Protein AF-A0A7J3BPG8-F1 (afdb_monomer_lite)

Foldseek 3Di:
DQDPLLVVLLVCQVVLVLVVLVVVAPVCLVSLLVQLLDPDPSSLLSSLLSCLVRDDDPVSLVVLLCQLVPPPDPSSNLSSLSSCVSVVDPVCVVSLVVQVPDPDPSSD

Secondary structure (DSSP, 8-state):
---HHHHHHHHHHHTT-HHHHHHHGGGGHHHHHHHTT-SSHHHHHHHHHHHHHH---HHHHHHHHHHHHH-SSHHHHHHHHHHHHHHT-GGGHHHHHHHTT-SSTTT-

Sequence (108 aa):
MQTKLEDKIIRLLREGKVDKIVEIGVSTIPALITALKNKDWSVRSSAAEVIGKIGVNDEQFETIVRMLKEGETWEERYGAAIALGELKNLKAIPALITALKDNNKDVR

pLDDT: mean 95.79, std 6.7, range [47.09, 98.69]

Radius of gyration: 12.89 Å; chains: 1; bounding box: 28×25×36 Å

Structure (mmCIF, N/CA/C/O backbone):
data_AF-A0A7J3BPG8-F1
#
_entry.id   AF-A0A7J3BPG8-F1
#
loop_
_atom_site.group_PDB
_atom_site.id
_atom_site.type_symbol
_atom_site.label_atom_id
_atom_site.label_alt_id
_atom_site.label_comp_id
_atom_site.label_asym_id
_atom_site.label_entity_id
_atom_site.label_seq_id
_atom_site.pdbx_PDB_ins_code
_atom_site.Cartn_x
_atom_site.Cartn_y
_atom_site.Cartn_z
_atom_site.occupancy
_atom_site.B_iso_or_equiv
_atom_site.auth_seq_id
_atom_site.auth_comp_id
_atom_site.auth_asym_id
_atom_site.auth_atom_id
_atom_site.pdbx_PDB_model_num
ATOM 1 N N . MET A 1 1 ? 11.751 7.539 15.110 1.00 47.09 1 MET A N 1
ATOM 2 C CA . MET A 1 1 ? 11.156 6.971 16.338 1.00 47.09 1 MET A CA 1
ATOM 3 C C . MET A 1 1 ? 9.813 6.399 15.932 1.00 47.09 1 MET A C 1
ATOM 5 O O . MET A 1 1 ? 9.007 7.171 15.432 1.00 47.09 1 MET A O 1
ATOM 9 N N . GLN A 1 2 ? 9.618 5.085 16.031 1.00 56.47 2 GLN A N 1
ATOM 10 C CA . GLN A 1 2 ? 8.335 4.465 15.685 1.00 56.47 2 GLN A CA 1
ATOM 11 C C . GLN A 1 2 ? 7.293 4.890 16.725 1.00 56.47 2 GLN A C 1
ATOM 13 O O . GLN A 1 2 ? 7.576 4.890 17.927 1.00 56.47 2 GLN A O 1
ATOM 18 N N . THR A 1 3 ? 6.134 5.367 16.281 1.00 78.81 3 THR A N 1
ATOM 19 C CA . THR A 1 3 ? 5.095 5.833 17.207 1.00 78.81 3 THR A CA 1
ATOM 20 C C . THR A 1 3 ? 4.374 4.636 17.830 1.00 78.81 3 THR A C 1
ATOM 22 O O . THR A 1 3 ? 4.213 3.597 17.193 1.00 78.81 3 THR A O 1
ATOM 25 N N . LYS A 1 4 ? 3.852 4.779 19.059 1.00 85.62 4 LYS A N 1
ATOM 26 C CA . LYS A 1 4 ? 3.036 3.724 19.704 1.00 85.62 4 LYS A CA 1
ATOM 27 C C . LYS A 1 4 ? 1.874 3.247 18.819 1.00 85.62 4 LYS A C 1
ATOM 29 O O . LYS A 1 4 ? 1.423 2.111 18.955 1.00 85.62 4 LYS A O 1
ATOM 34 N N . LEU A 1 5 ? 1.365 4.123 17.948 1.00 86.69 5 LEU A N 1
ATOM 35 C CA . LEU A 1 5 ? 0.312 3.788 16.998 1.00 86.69 5 LEU A CA 1
ATOM 36 C C . LEU A 1 5 ? 0.844 2.922 15.851 1.00 86.69 5 LEU A C 1
ATOM 38 O O . LEU A 1 5 ? 0.214 1.921 15.537 1.00 86.69 5 LEU A O 1
ATOM 42 N N . GLU A 1 6 ? 2.003 3.241 15.276 1.00 87.94 6 GLU A N 1
ATOM 43 C CA . GLU A 1 6 ? 2.627 2.426 14.223 1.00 87.94 6 GLU A CA 1
ATOM 44 C C . GLU A 1 6 ? 2.888 0.993 14.689 1.00 87.94 6 GLU A C 1
ATOM 46 O O . GLU A 1 6 ? 2.483 0.051 14.010 1.00 87.94 6 GLU A O 1
ATOM 51 N N . ASP A 1 7 ? 3.460 0.809 15.880 1.00 91.44 7 ASP A N 1
ATOM 52 C CA . ASP A 1 7 ? 3.712 -0.529 16.429 1.00 91.44 7 ASP A CA 1
ATOM 53 C C . ASP A 1 7 ? 2.411 -1.315 16.641 1.00 91.44 7 ASP A C 1
ATOM 55 O O . ASP A 1 7 ? 2.330 -2.512 16.342 1.00 91.44 7 ASP A O 1
ATOM 59 N N . LYS A 1 8 ? 1.358 -0.631 17.111 1.00 94.81 8 LYS A N 1
ATOM 60 C CA . LYS A 1 8 ? 0.021 -1.220 17.254 1.00 94.81 8 LYS A CA 1
ATOM 61 C C . LYS A 1 8 ? -0.539 -1.647 15.897 1.00 94.81 8 LYS A C 1
ATOM 63 O O . LYS A 1 8 ? -1.078 -2.747 15.799 1.00 94.81 8 LYS A O 1
ATOM 68 N N . ILE A 1 9 ? -0.407 -0.815 14.865 1.00 96.75 9 ILE A N 1
ATOM 69 C CA . ILE A 1 9 ? -0.900 -1.117 13.515 1.00 96.75 9 ILE A CA 1
ATOM 70 C C . ILE A 1 9 ? -0.134 -2.294 12.915 1.00 96.75 9 ILE A C 1
ATOM 72 O O . ILE A 1 9 ? -0.763 -3.248 12.469 1.00 96.75 9 ILE A O 1
ATOM 76 N N . ILE A 1 10 ? 1.197 -2.311 13.002 1.00 95.31 10 ILE A N 1
ATOM 77 C CA . ILE A 1 10 ? 2.013 -3.439 12.529 1.00 95.31 10 ILE A CA 1
ATOM 78 C C . ILE A 1 10 ? 1.620 -4.745 13.225 1.00 95.31 10 ILE A C 1
ATOM 80 O O . ILE A 1 10 ? 1.509 -5.784 12.574 1.00 95.31 10 ILE A O 1
ATOM 84 N N . ARG A 1 11 ? 1.365 -4.711 14.537 1.00 96.12 11 ARG A N 1
ATOM 85 C CA . ARG A 1 11 ? 0.874 -5.884 15.266 1.00 96.12 11 ARG A CA 1
ATOM 86 C C . ARG A 1 11 ? -0.492 -6.349 14.752 1.00 96.12 11 ARG A C 1
ATOM 88 O O . ARG A 1 11 ? -0.665 -7.541 14.526 1.00 96.12 11 ARG A O 1
ATOM 95 N N . LEU A 1 12 ? -1.444 -5.435 14.556 1.00 97.31 12 LEU A N 1
ATOM 96 C CA . LEU A 1 12 ? -2.774 -5.779 14.043 1.00 97.31 12 LEU A CA 1
ATOM 97 C C . LEU A 1 12 ? -2.712 -6.360 12.624 1.00 97.31 12 LEU A C 1
ATOM 99 O O . LEU A 1 12 ? -3.424 -7.321 12.347 1.00 97.31 12 LEU A O 1
ATOM 103 N N . LEU A 1 13 ? -1.834 -5.831 11.766 1.00 97.19 13 LEU A N 1
ATOM 104 C CA . LEU A 1 13 ? -1.603 -6.344 10.414 1.00 97.19 13 LEU A CA 1
ATOM 105 C C . LEU A 1 13 ? -1.058 -7.778 10.441 1.00 97.19 13 LEU A C 1
ATOM 107 O O . LEU A 1 13 ? -1.582 -8.638 9.745 1.00 97.19 13 LEU A O 1
ATOM 111 N N . ARG A 1 14 ? -0.070 -8.069 11.300 1.00 96.19 14 ARG A N 1
ATOM 112 C CA . ARG A 1 14 ? 0.458 -9.440 11.477 1.00 96.19 14 ARG A CA 1
ATOM 113 C C . ARG A 1 14 ? -0.589 -10.421 11.993 1.00 96.19 14 ARG A C 1
ATOM 115 O O . ARG A 1 14 ? -0.562 -11.594 11.649 1.00 96.19 14 ARG A O 1
ATOM 122 N N . GLU A 1 15 ? -1.492 -9.942 12.842 1.00 95.31 15 GLU A N 1
ATOM 123 C CA . GLU A 1 15 ? -2.594 -10.734 13.389 1.00 95.31 15 GLU A CA 1
ATOM 124 C C . GLU A 1 15 ? -3.788 -10.844 12.415 1.00 95.31 15 GLU A C 1
ATOM 126 O O . GLU A 1 15 ? -4.796 -11.447 12.778 1.00 95.31 15 GLU A O 1
ATOM 131 N N . GLY A 1 16 ? -3.713 -10.246 11.215 1.00 92.81 16 GLY A N 1
ATOM 132 C CA . GLY A 1 16 ? -4.793 -10.255 10.221 1.00 92.81 16 GLY A CA 1
ATOM 133 C C . GLY A 1 16 ? -6.048 -9.490 10.656 1.00 92.81 16 GLY A C 1
ATOM 134 O O . GLY A 1 16 ? -7.139 -9.730 10.146 1.00 92.81 16 GLY A O 1
ATOM 135 N N . LYS A 1 17 ? -5.936 -8.572 11.625 1.00 96.12 17 LYS A N 1
ATOM 136 C CA . LYS A 1 17 ? -7.071 -7.847 12.224 1.00 96.12 17 LYS A CA 1
ATOM 137 C C . LYS A 1 17 ? -7.462 -6.617 11.403 1.00 96.12 17 LYS A C 1
ATOM 139 O O . LYS A 1 17 ? -7.534 -5.515 11.945 1.00 96.12 17 LYS A O 1
ATOM 144 N N . VAL A 1 18 ? -7.714 -6.819 10.110 1.00 94.44 18 VAL A N 1
ATOM 145 C CA . VAL A 1 18 ? -8.049 -5.768 9.133 1.00 94.44 18 VAL A CA 1
ATOM 146 C C . VAL A 1 18 ? -9.245 -4.933 9.592 1.00 94.44 18 VAL A C 1
ATOM 148 O O . VAL A 1 18 ? -9.138 -3.710 9.647 1.00 94.44 18 VAL A O 1
ATOM 151 N N . ASP A 1 19 ? -10.333 -5.572 10.029 1.00 94.81 19 ASP A N 1
ATOM 152 C CA . ASP A 1 19 ? -11.562 -4.877 10.443 1.00 94.81 19 ASP A CA 1
ATOM 153 C C . ASP A 1 19 ? -11.317 -3.893 11.593 1.00 94.81 19 ASP A C 1
ATOM 155 O O . ASP A 1 19 ? -11.784 -2.758 11.560 1.00 94.81 19 ASP A O 1
ATOM 159 N N . LYS A 1 20 ? -10.473 -4.271 12.563 1.00 96.62 20 LYS A N 1
ATOM 160 C CA . LYS A 1 20 ? -10.112 -3.380 13.676 1.00 96.62 20 LYS A CA 1
ATOM 161 C C . LYS A 1 20 ? -9.333 -2.156 13.219 1.00 96.62 20 LYS A C 1
ATOM 163 O O . LYS A 1 20 ? -9.395 -1.121 13.870 1.00 96.62 20 LYS A O 1
ATOM 168 N N . ILE A 1 21 ? -8.539 -2.278 12.157 1.00 96.69 21 ILE A N 1
ATOM 169 C CA . ILE A 1 21 ? -7.784 -1.145 11.618 1.00 96.69 21 ILE A CA 1
ATOM 170 C C . ILE A 1 21 ? -8.732 -0.214 10.860 1.00 96.69 21 ILE A C 1
ATOM 172 O O . ILE A 1 21 ? -8.661 1.001 11.040 1.00 96.69 21 ILE A O 1
ATOM 176 N N . VAL A 1 22 ? -9.662 -0.783 10.089 1.00 96.06 22 VAL A N 1
ATOM 177 C CA . VAL A 1 22 ? -10.720 -0.035 9.396 1.00 96.06 22 VAL A CA 1
ATOM 178 C C . VAL A 1 22 ? -11.596 0.736 10.389 1.00 96.06 22 VAL A C 1
ATOM 180 O O . VAL A 1 22 ? -11.880 1.905 10.148 1.00 96.06 22 VAL A O 1
ATOM 183 N N . GLU A 1 23 ? -11.940 0.146 11.538 1.00 95.94 23 GLU A N 1
ATOM 184 C CA . GLU A 1 23 ? -12.675 0.823 12.620 1.00 95.94 23 GLU A CA 1
ATOM 185 C C . GLU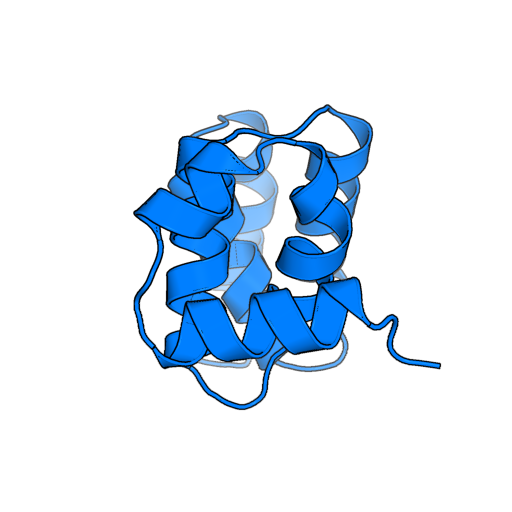 A 1 23 ? -11.924 2.032 13.209 1.00 95.94 23 GLU A C 1
ATOM 187 O O . GLU A 1 23 ? -12.554 3.017 13.591 1.00 95.94 23 GLU A O 1
ATOM 192 N N . ILE A 1 24 ? -10.584 1.998 13.276 1.00 94.88 24 ILE A N 1
ATOM 193 C CA . ILE A 1 24 ? -9.777 3.166 13.693 1.00 94.88 24 ILE A CA 1
ATOM 194 C C . ILE A 1 24 ? -9.802 4.256 12.601 1.00 94.88 24 ILE A C 1
ATOM 196 O O . ILE A 1 24 ? -9.724 5.453 12.898 1.00 94.88 24 ILE A O 1
ATOM 200 N N . GLY A 1 25 ? -9.919 3.849 11.336 1.00 93.12 25 GLY A N 1
ATOM 201 C CA . GLY A 1 25 ? -10.171 4.726 10.198 1.00 93.12 25 GLY A CA 1
ATOM 202 C C . GLY A 1 25 ? -8.946 5.495 9.701 1.00 93.12 25 GLY A C 1
ATOM 203 O O . GLY A 1 25 ? -7.798 5.072 9.854 1.00 93.12 25 GLY A O 1
ATOM 204 N N . VAL A 1 26 ? -9.198 6.654 9.086 1.00 94.62 26 VAL A N 1
ATOM 205 C CA . VAL A 1 26 ? -8.218 7.442 8.306 1.00 94.62 26 VAL A CA 1
ATOM 206 C C . VAL A 1 26 ? -6.966 7.870 9.082 1.00 94.62 26 VAL A C 1
ATOM 208 O O . VAL A 1 26 ? -5.921 8.117 8.485 1.00 94.62 26 VAL A O 1
ATOM 211 N N . SER A 1 27 ? -7.027 7.910 10.416 1.00 94.31 27 SER A N 1
ATOM 212 C CA . SER A 1 27 ? -5.865 8.216 11.264 1.00 94.31 27 SER A CA 1
ATOM 213 C C . SER A 1 27 ? -4.748 7.164 11.1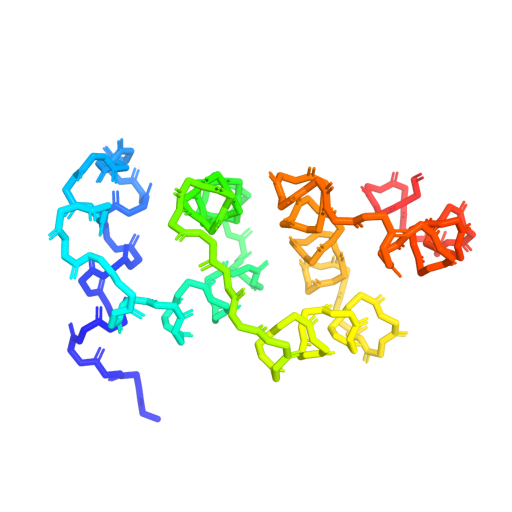73 1.00 94.31 27 SER A C 1
ATOM 215 O O . SER A 1 27 ? -3.606 7.440 11.538 1.00 94.31 27 SER A O 1
ATOM 217 N N . THR A 1 28 ? -5.053 5.969 10.658 1.00 96.56 28 THR A N 1
ATOM 218 C CA . THR A 1 28 ? -4.090 4.873 10.476 1.00 96.56 28 THR A CA 1
ATOM 219 C C . THR A 1 28 ? -3.271 4.981 9.193 1.00 96.56 28 THR A C 1
ATOM 221 O O . THR A 1 28 ? -2.232 4.328 9.094 1.00 96.56 28 THR A O 1
ATOM 224 N N . ILE A 1 29 ? -3.680 5.820 8.233 1.00 97.00 29 ILE A N 1
ATOM 225 C CA . ILE A 1 29 ? -3.064 5.901 6.900 1.00 97.00 29 ILE A CA 1
ATOM 226 C C . ILE A 1 29 ? -1.544 6.138 6.944 1.00 97.00 29 ILE A C 1
ATOM 228 O O . ILE A 1 29 ? -0.835 5.405 6.255 1.00 97.00 29 ILE A O 1
ATOM 232 N N . PRO A 1 30 ? -0.985 7.048 7.770 1.00 95.94 30 PRO A N 1
ATOM 233 C CA . PRO A 1 30 ? 0.469 7.214 7.846 1.00 95.94 30 PRO A CA 1
ATOM 234 C C . PRO A 1 30 ? 1.205 5.933 8.268 1.00 95.94 30 PRO A C 1
ATOM 236 O O . PRO A 1 30 ? 2.226 5.573 7.683 1.00 95.94 30 PRO A O 1
ATOM 239 N N . ALA A 1 31 ? 0.655 5.199 9.242 1.00 96.75 31 ALA A N 1
ATOM 240 C CA . ALA A 1 31 ? 1.226 3.934 9.696 1.00 96.75 31 ALA A CA 1
ATOM 241 C C . ALA A 1 31 ? 1.100 2.833 8.633 1.00 96.75 31 ALA A C 1
ATOM 243 O O . ALA A 1 31 ? 2.017 2.029 8.468 1.00 96.75 31 ALA A O 1
ATOM 244 N N . LEU A 1 32 ? -0.010 2.812 7.891 1.00 98.00 32 LEU A N 1
ATOM 245 C CA . LEU A 1 32 ? -0.233 1.872 6.794 1.00 98.00 32 LEU A CA 1
ATOM 246 C C . LEU A 1 32 ? 0.720 2.127 5.621 1.00 98.00 32 LEU A C 1
ATOM 248 O O . LEU A 1 32 ? 1.316 1.175 5.126 1.00 98.00 32 LEU A O 1
ATOM 252 N N . ILE A 1 33 ? 0.950 3.388 5.234 1.00 97.44 33 ILE A N 1
ATOM 253 C CA . ILE A 1 33 ? 1.940 3.750 4.203 1.00 97.44 33 ILE A CA 1
ATOM 254 C C . ILE A 1 33 ? 3.343 3.298 4.634 1.00 97.44 33 ILE A C 1
ATOM 256 O O . ILE A 1 33 ? 4.075 2.710 3.841 1.00 97.44 33 ILE A O 1
ATOM 260 N N . THR A 1 34 ? 3.709 3.479 5.906 1.00 96.06 34 THR A N 1
ATOM 261 C CA . THR A 1 34 ? 4.967 2.937 6.448 1.00 96.06 34 TH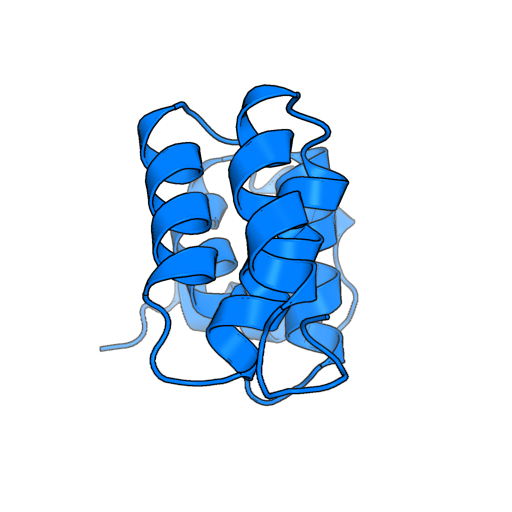R A CA 1
ATOM 262 C C . THR A 1 34 ? 4.999 1.402 6.426 1.00 96.06 34 THR A C 1
ATOM 264 O O . THR A 1 34 ? 6.055 0.809 6.206 1.00 96.06 34 THR A O 1
ATOM 267 N N . ALA A 1 35 ? 3.863 0.731 6.622 1.00 97.31 35 ALA A N 1
ATOM 268 C CA . ALA A 1 35 ? 3.767 -0.726 6.591 1.00 97.31 35 ALA A CA 1
ATOM 269 C C . ALA A 1 35 ? 3.897 -1.324 5.178 1.00 97.31 35 ALA A C 1
ATOM 271 O O . ALA A 1 35 ? 4.298 -2.483 5.057 1.00 97.31 35 ALA A O 1
ATOM 272 N N . LEU A 1 36 ? 3.655 -0.547 4.114 1.00 98.00 36 LEU A N 1
ATOM 273 C CA . LEU A 1 36 ? 3.853 -0.997 2.728 1.00 98.00 36 LEU A CA 1
ATOM 274 C C . LEU A 1 36 ? 5.300 -1.395 2.424 1.00 98.00 36 LEU A C 1
ATOM 276 O O . LEU A 1 36 ? 5.524 -2.215 1.546 1.00 98.00 36 LEU A O 1
ATOM 280 N N . LYS A 1 37 ? 6.276 -0.890 3.182 1.00 96.12 37 LYS A N 1
ATOM 281 C CA . LYS A 1 37 ? 7.694 -1.259 3.048 1.00 96.12 37 LYS A CA 1
ATOM 282 C C . LYS A 1 37 ? 8.185 -2.263 4.089 1.00 96.12 37 LYS A C 1
ATOM 284 O O . LYS A 1 37 ? 9.388 -2.414 4.305 1.00 96.12 37 LYS A O 1
ATOM 289 N N . ASN A 1 38 ? 7.270 -2.935 4.789 1.00 96.62 38 ASN A N 1
ATOM 290 C CA . ASN A 1 38 ? 7.650 -3.935 5.778 1.00 96.62 38 ASN A CA 1
ATOM 291 C C . ASN A 1 38 ? 8.369 -5.122 5.115 1.00 96.62 38 ASN A C 1
ATOM 293 O O . ASN A 1 38 ? 8.034 -5.516 4.000 1.00 96.62 38 ASN A O 1
ATOM 297 N N . LYS A 1 39 ? 9.332 -5.732 5.815 1.00 94.38 39 LYS A N 1
ATOM 298 C CA . LYS A 1 39 ? 10.029 -6.934 5.327 1.00 94.38 39 LYS A CA 1
ATOM 299 C C . LYS A 1 39 ? 9.108 -8.152 5.243 1.00 94.38 39 LYS A C 1
ATOM 301 O O . LYS A 1 39 ? 9.277 -8.982 4.354 1.00 94.38 39 LYS A O 1
ATOM 306 N N . ASP A 1 40 ? 8.109 -8.224 6.115 1.00 95.56 40 ASP A N 1
ATOM 307 C CA . ASP A 1 40 ? 7.082 -9.258 6.085 1.00 95.56 40 ASP A CA 1
ATOM 308 C C . ASP A 1 40 ? 6.057 -8.972 4.976 1.00 95.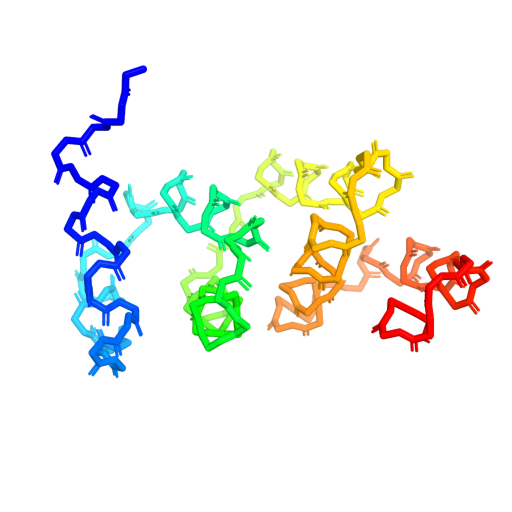56 40 ASP A C 1
ATOM 310 O O . ASP A 1 40 ? 5.383 -7.938 4.977 1.00 95.56 40 ASP A O 1
ATOM 314 N N . TRP A 1 41 ? 5.939 -9.897 4.022 1.00 94.56 41 TRP A N 1
ATOM 315 C CA . TRP A 1 41 ? 5.024 -9.773 2.888 1.00 94.56 41 TRP A CA 1
ATOM 316 C C . TRP A 1 41 ? 3.552 -9.763 3.316 1.00 94.56 41 TRP A C 1
ATOM 318 O O . TRP A 1 41 ? 2.754 -9.052 2.706 1.00 94.56 41 TRP A O 1
ATOM 328 N N . SER A 1 42 ? 3.207 -10.481 4.391 1.00 95.81 42 SER A N 1
ATOM 329 C CA . SER A 1 42 ? 1.842 -10.539 4.923 1.00 95.81 42 SER A CA 1
ATOM 330 C C . SER A 1 42 ? 1.412 -9.176 5.470 1.00 95.81 42 SER A C 1
ATOM 332 O O . SER A 1 42 ? 0.294 -8.712 5.233 1.00 95.81 42 SER A O 1
ATOM 334 N N . VAL A 1 43 ? 2.345 -8.468 6.119 1.00 97.62 43 VAL A N 1
ATOM 335 C CA . VAL A 1 43 ? 2.124 -7.099 6.602 1.00 97.62 43 VAL A CA 1
ATOM 336 C C . VAL A 1 43 ? 1.913 -6.133 5.439 1.00 97.62 43 VAL A C 1
ATOM 338 O O . VAL A 1 43 ? 0.988 -5.327 5.502 1.00 97.62 43 VAL A O 1
ATOM 341 N N . ARG A 1 44 ? 2.723 -6.224 4.372 1.00 97.38 44 ARG A N 1
ATOM 342 C CA . ARG A 1 44 ? 2.561 -5.364 3.183 1.00 97.38 44 ARG A CA 1
ATOM 343 C C . ARG A 1 44 ? 1.203 -5.571 2.518 1.00 97.38 44 ARG A C 1
ATOM 345 O O . ARG A 1 44 ? 0.508 -4.599 2.238 1.00 97.38 44 ARG A O 1
ATOM 352 N N . SER A 1 45 ? 0.824 -6.832 2.301 1.00 96.62 45 SER A N 1
ATOM 353 C CA . SER A 1 45 ? -0.447 -7.196 1.671 1.00 96.62 45 SER A CA 1
ATOM 354 C C . SER A 1 45 ? -1.640 -6.718 2.500 1.00 96.62 45 SER A C 1
ATOM 356 O O . SER A 1 45 ? -2.510 -6.035 1.967 1.00 96.62 45 SER A O 1
ATOM 358 N N . SER A 1 46 ? -1.630 -6.968 3.814 1.00 97.88 46 SER A N 1
ATOM 359 C CA . SER A 1 46 ? -2.691 -6.499 4.714 1.00 97.88 46 SER A CA 1
ATOM 360 C C . SER A 1 46 ? -2.771 -4.969 4.758 1.00 97.88 46 SER A C 1
ATOM 362 O O . SER A 1 46 ? -3.858 -4.402 4.821 1.00 97.88 46 SER A O 1
ATOM 364 N N . ALA A 1 47 ? -1.629 -4.272 4.719 1.00 98.38 47 ALA A N 1
ATOM 365 C CA . ALA A 1 47 ? -1.609 -2.811 4.725 1.00 98.38 47 ALA A CA 1
ATOM 366 C C . ALA A 1 47 ? -2.237 -2.235 3.451 1.00 98.38 47 ALA A C 1
ATOM 368 O O . ALA A 1 47 ? -3.037 -1.304 3.535 1.00 98.38 47 ALA A O 1
ATOM 369 N N . ALA A 1 48 ? -1.913 -2.811 2.292 1.00 98.38 48 ALA A N 1
ATOM 370 C CA . ALA A 1 48 ? -2.502 -2.428 1.016 1.00 98.38 48 ALA A CA 1
ATOM 371 C C . ALA A 1 48 ? -4.020 -2.681 0.977 1.00 98.38 48 ALA A C 1
ATOM 373 O O . ALA A 1 48 ? -4.766 -1.791 0.573 1.00 98.38 48 ALA A O 1
ATOM 374 N N . GLU A 1 49 ? -4.482 -3.835 1.471 1.00 98.12 49 GLU A N 1
ATOM 375 C CA . GLU A 1 49 ? -5.914 -4.154 1.577 1.00 98.12 49 GLU A CA 1
ATOM 376 C C . GLU A 1 49 ? -6.656 -3.116 2.433 1.00 98.12 49 GLU A C 1
ATOM 378 O O . GLU A 1 49 ? -7.694 -2.582 2.035 1.00 98.12 49 GLU A O 1
ATOM 383 N N . VAL A 1 50 ? -6.111 -2.789 3.610 1.00 98.31 50 VAL A N 1
ATOM 384 C CA . VAL A 1 50 ? -6.705 -1.784 4.501 1.00 98.31 50 VAL A CA 1
ATOM 385 C C . VAL A 1 50 ? -6.729 -0.408 3.828 1.00 98.31 50 VAL A C 1
ATOM 387 O O . VAL A 1 50 ? -7.741 0.286 3.910 1.00 98.31 50 VAL A O 1
ATOM 390 N N . ILE A 1 51 ? -5.652 -0.013 3.140 1.00 98.44 51 ILE A N 1
ATOM 391 C CA . ILE A 1 51 ? -5.595 1.242 2.375 1.00 98.44 51 ILE A CA 1
ATOM 392 C C . ILE A 1 51 ? -6.694 1.280 1.305 1.00 98.44 51 ILE A C 1
ATOM 394 O O . ILE A 1 51 ? -7.371 2.298 1.183 1.00 98.44 51 ILE A O 1
ATOM 398 N N . GLY A 1 52 ? -6.922 0.183 0.577 1.00 98.00 52 GLY A N 1
ATOM 399 C CA . GLY A 1 52 ? -8.010 0.081 -0.400 1.00 98.00 52 GLY A CA 1
ATOM 400 C C . GLY A 1 52 ? -9.400 0.231 0.222 1.00 98.00 52 GLY A C 1
ATOM 401 O O . GLY A 1 52 ? -10.266 0.889 -0.351 1.00 98.00 52 GLY A O 1
ATOM 402 N N . LYS A 1 53 ? -9.607 -0.330 1.421 1.00 97.62 53 LYS A N 1
ATOM 403 C CA . LYS A 1 53 ? -10.878 -0.245 2.163 1.00 97.62 53 LYS A CA 1
ATOM 404 C C . LYS A 1 53 ? -11.155 1.147 2.736 1.00 97.62 53 LYS A C 1
ATOM 406 O O . LYS A 1 53 ? -12.297 1.594 2.705 1.00 97.62 53 LYS A O 1
ATOM 411 N N . ILE A 1 54 ? -10.138 1.808 3.292 1.00 97.06 54 ILE A N 1
ATOM 412 C CA . ILE A 1 54 ? -10.278 3.130 3.931 1.00 97.06 54 ILE A CA 1
ATOM 413 C C . ILE A 1 54 ? -10.261 4.256 2.887 1.00 97.06 54 ILE A C 1
ATOM 415 O O . ILE A 1 54 ? -10.943 5.267 3.055 1.00 97.06 54 ILE A O 1
ATOM 419 N N . GLY A 1 55 ? -9.495 4.082 1.811 1.00 97.56 55 GLY A N 1
ATOM 420 C CA . GLY A 1 55 ? -9.191 5.135 0.854 1.00 97.56 55 GLY A CA 1
ATOM 421 C C . GLY A 1 55 ? -8.109 6.096 1.353 1.00 97.56 55 GLY A C 1
ATOM 422 O O . GLY A 1 55 ? -7.727 6.114 2.525 1.00 97.56 55 GLY A O 1
ATOM 423 N N . VAL A 1 56 ? -7.601 6.909 0.431 1.00 98.44 56 VAL A N 1
ATOM 424 C CA . VAL A 1 56 ? -6.575 7.928 0.687 1.00 98.44 56 VAL A CA 1
ATOM 425 C C . VAL A 1 56 ? -6.955 9.235 0.001 1.00 98.44 56 VAL A C 1
ATOM 427 O O . VAL A 1 56 ? -7.683 9.232 -0.992 1.00 98.44 56 VAL A O 1
ATOM 430 N N . ASN A 1 57 ? -6.456 10.355 0.518 1.00 97.88 57 ASN A N 1
ATOM 431 C CA . ASN A 1 57 ? -6.561 11.645 -0.161 1.00 97.88 57 ASN A CA 1
ATOM 432 C C . ASN A 1 57 ? -5.512 11.776 -1.287 1.00 97.88 57 ASN A C 1
ATOM 434 O O . ASN A 1 57 ? -4.639 10.920 -1.438 1.00 97.88 57 ASN A O 1
ATOM 438 N N . ASP A 1 58 ? -5.583 12.855 -2.073 1.00 98.00 58 ASP A N 1
ATOM 439 C CA . ASP A 1 58 ? -4.670 13.064 -3.208 1.00 98.00 58 ASP A CA 1
ATOM 440 C C . ASP A 1 58 ? -3.186 13.138 -2.777 1.00 98.00 58 ASP A C 1
ATOM 442 O O . ASP A 1 58 ? -2.327 12.579 -3.451 1.00 98.00 58 ASP A O 1
ATOM 446 N N . GLU A 1 59 ? -2.855 13.750 -1.635 1.00 97.94 59 GLU A N 1
ATOM 447 C CA . GLU A 1 59 ? -1.464 13.852 -1.151 1.00 97.94 59 GLU A CA 1
ATOM 448 C C . GLU A 1 59 ? -0.872 12.478 -0.784 1.00 97.94 59 GLU A C 1
ATOM 450 O O . GLU A 1 59 ? 0.266 12.136 -1.126 1.00 97.94 59 GLU A O 1
ATOM 455 N N . GLN A 1 60 ? -1.665 11.664 -0.094 1.00 98.25 60 GLN A N 1
ATOM 456 C CA . GLN A 1 60 ? -1.316 10.298 0.281 1.00 98.25 60 GLN A CA 1
ATOM 457 C C . GLN A 1 60 ? -1.223 9.404 -0.958 1.00 98.25 60 GLN A C 1
ATOM 459 O O . GLN A 1 60 ? -0.299 8.597 -1.060 1.00 98.25 60 GLN A O 1
ATOM 464 N N . PHE A 1 61 ? -2.126 9.583 -1.925 1.00 98.69 61 PHE A N 1
ATOM 465 C CA . PHE A 1 61 ? -2.068 8.899 -3.212 1.00 98.69 61 PHE A CA 1
ATOM 466 C C . PHE A 1 61 ? -0.755 9.199 -3.949 1.00 98.69 61 PHE A C 1
ATOM 468 O O . PHE A 1 61 ? -0.039 8.268 -4.319 1.00 98.69 61 PHE A O 1
ATOM 475 N N . GLU A 1 62 ? -0.384 10.475 -4.087 1.00 98.44 62 GLU A N 1
ATOM 476 C CA . GLU A 1 62 ? 0.877 10.877 -4.727 1.00 98.44 62 GLU A CA 1
ATOM 477 C C . GLU A 1 62 ? 2.106 10.355 -3.971 1.00 98.44 62 GLU A C 1
ATOM 479 O O . GLU A 1 62 ? 3.107 9.972 -4.577 1.00 98.44 62 GLU A O 1
ATOM 484 N N . THR A 1 63 ? 2.026 10.252 -2.643 1.00 98.50 63 THR A N 1
ATOM 485 C CA . THR A 1 63 ? 3.085 9.634 -1.834 1.00 98.50 63 THR A CA 1
ATOM 486 C C . THR A 1 63 ? 3.277 8.155 -2.178 1.00 98.50 63 THR A C 1
ATOM 488 O O . THR A 1 63 ? 4.417 7.706 -2.316 1.00 98.50 63 THR A O 1
ATOM 491 N N . ILE A 1 64 ? 2.191 7.398 -2.360 1.00 98.62 64 ILE A N 1
ATOM 492 C CA . ILE A 1 64 ? 2.255 5.984 -2.758 1.00 98.62 64 ILE A CA 1
ATOM 493 C C . ILE A 1 64 ? 2.754 5.860 -4.210 1.00 98.62 64 ILE A C 1
ATOM 495 O O . ILE A 1 64 ? 3.598 5.014 -4.498 1.00 98.62 64 ILE A O 1
ATOM 499 N N . VAL A 1 65 ? 2.325 6.742 -5.120 1.00 98.69 65 VAL A N 1
ATOM 500 C CA . VAL A 1 65 ? 2.848 6.788 -6.501 1.00 98.69 65 VAL A CA 1
ATOM 501 C C . VAL A 1 65 ? 4.353 7.055 -6.523 1.00 98.69 65 VAL A C 1
ATOM 503 O O . VAL A 1 65 ? 5.082 6.394 -7.267 1.00 98.69 65 VAL A O 1
ATOM 506 N N . ARG A 1 66 ? 4.842 7.990 -5.702 1.00 98.50 66 ARG A N 1
ATOM 507 C CA . ARG A 1 66 ? 6.278 8.258 -5.572 1.00 98.50 66 ARG A CA 1
ATOM 508 C C . ARG A 1 66 ? 7.021 7.045 -5.019 1.00 98.50 66 ARG A C 1
ATOM 510 O O . ARG A 1 66 ? 8.058 6.688 -5.559 1.00 98.50 66 ARG A O 1
ATOM 517 N N . MET A 1 67 ? 6.464 6.362 -4.018 1.00 98.44 67 MET A N 1
ATOM 518 C CA . MET A 1 67 ? 7.043 5.124 -3.481 1.00 98.44 67 MET A CA 1
ATOM 519 C C . MET A 1 67 ? 7.185 4.034 -4.556 1.00 98.44 67 MET A C 1
ATOM 521 O O . MET A 1 67 ? 8.207 3.357 -4.592 1.00 98.44 67 MET A O 1
ATOM 525 N N . LEU A 1 68 ? 6.216 3.902 -5.469 1.00 98.56 68 LEU A N 1
ATOM 526 C CA . LEU A 1 68 ? 6.315 2.972 -6.600 1.00 98.56 68 LEU A CA 1
ATOM 527 C C . LEU A 1 68 ? 7.451 3.340 -7.568 1.00 98.56 68 LEU A C 1
ATOM 529 O O . LEU A 1 68 ? 8.157 2.460 -8.050 1.00 98.56 68 LEU A O 1
ATOM 533 N N . LYS A 1 69 ? 7.617 4.630 -7.875 1.00 97.94 69 LYS A N 1
ATOM 534 C CA . LYS A 1 69 ? 8.573 5.107 -8.891 1.00 97.94 69 LYS A CA 1
ATOM 535 C C . LYS A 1 69 ? 10.005 5.243 -8.376 1.00 97.94 69 LYS A C 1
ATOM 537 O O . LYS A 1 69 ? 10.946 4.995 -9.121 1.00 97.94 69 LYS A O 1
ATOM 542 N N . GLU A 1 70 ? 10.152 5.681 -7.133 1.00 97.50 70 GLU A N 1
ATOM 543 C CA . GLU A 1 70 ? 11.413 6.159 -6.553 1.00 97.50 70 GLU A CA 1
ATOM 544 C C . GLU A 1 70 ? 11.845 5.336 -5.330 1.00 97.50 70 GLU A C 1
ATOM 546 O O . GLU A 1 70 ? 12.872 5.636 -4.730 1.00 97.50 70 GLU A O 1
ATOM 551 N N . GLY A 1 71 ? 11.082 4.303 -4.948 1.00 96.62 71 GLY A N 1
ATOM 552 C CA . GLY A 1 71 ? 11.428 3.428 -3.828 1.00 96.62 71 GLY A CA 1
ATOM 553 C C . GLY A 1 71 ? 12.788 2.757 -4.027 1.00 96.62 71 GLY A C 1
ATOM 554 O O . GLY A 1 71 ? 13.040 2.124 -5.059 1.00 96.62 71 GLY A O 1
ATOM 555 N N . GLU A 1 72 ? 13.654 2.863 -3.022 1.00 95.81 72 GLU A N 1
ATOM 556 C CA . GLU A 1 72 ? 15.022 2.338 -3.051 1.00 95.81 72 GLU A CA 1
ATOM 557 C C . GLU A 1 72 ? 15.010 0.806 -3.057 1.00 95.81 72 GLU A C 1
ATOM 559 O O . GLU A 1 72 ? 15.778 0.146 -3.763 1.00 95.81 72 GLU A O 1
ATOM 564 N N . THR A 1 73 ? 14.089 0.230 -2.286 1.00 97.00 73 THR A N 1
ATOM 565 C CA . THR A 1 73 ? 13.956 -1.219 -2.120 1.00 97.00 73 THR A CA 1
ATOM 566 C C . THR A 1 73 ? 12.829 -1.784 -2.976 1.00 97.00 73 THR A C 1
ATOM 568 O O . THR A 1 73 ? 11.856 -1.100 -3.298 1.00 97.00 73 THR A O 1
ATOM 571 N N . TRP A 1 74 ? 12.930 -3.063 -3.344 1.00 97.25 74 TRP A N 1
ATOM 572 C CA . TRP A 1 74 ? 11.844 -3.711 -4.079 1.00 97.25 74 TRP A CA 1
ATOM 573 C C . TRP A 1 74 ? 10.587 -3.844 -3.212 1.00 97.25 74 TRP A C 1
ATOM 575 O O . TRP A 1 74 ? 9.488 -3.792 -3.749 1.00 97.25 74 TRP A O 1
ATOM 585 N N . GLU A 1 75 ? 10.727 -3.965 -1.887 1.00 97.50 75 GLU A N 1
ATOM 586 C CA . GLU A 1 75 ? 9.597 -4.037 -0.959 1.00 97.50 75 GLU A CA 1
ATOM 587 C C . GLU A 1 75 ? 8.762 -2.753 -0.965 1.00 97.50 75 GLU A C 1
ATOM 589 O O . GLU A 1 75 ? 7.536 -2.839 -0.957 1.00 97.50 75 GLU A O 1
ATOM 594 N N . GLU A 1 76 ? 9.408 -1.581 -1.018 1.00 97.69 76 GLU A N 1
ATOM 595 C CA . GLU A 1 76 ? 8.735 -0.282 -1.158 1.00 97.69 76 GLU A CA 1
ATOM 596 C C . GLU A 1 76 ? 7.914 -0.222 -2.445 1.00 97.69 76 GLU A C 1
ATOM 598 O O . GLU A 1 76 ? 6.718 0.072 -2.410 1.00 97.69 76 GLU A O 1
ATOM 603 N N . ARG A 1 77 ? 8.539 -0.560 -3.578 1.00 98.44 77 ARG A N 1
ATOM 604 C CA . ARG A 1 77 ? 7.878 -0.492 -4.887 1.00 98.44 77 ARG A CA 1
ATOM 605 C C . ARG A 1 77 ? 6.757 -1.521 -5.010 1.00 98.44 77 ARG A C 1
ATOM 607 O O . ARG A 1 77 ? 5.663 -1.189 -5.454 1.00 98.44 77 ARG A O 1
ATOM 614 N N . TYR A 1 78 ? 6.989 -2.740 -4.535 1.00 98.19 78 TYR A N 1
ATOM 615 C CA . TYR A 1 78 ? 5.993 -3.809 -4.488 1.00 98.19 78 TYR A CA 1
ATOM 616 C C . TYR A 1 78 ? 4.778 -3.427 -3.638 1.00 98.19 78 TYR A C 1
ATOM 618 O O . TYR A 1 78 ? 3.641 -3.530 -4.095 1.00 98.19 78 TYR A O 1
ATOM 626 N N . GLY A 1 79 ? 5.003 -2.962 -2.404 1.00 98.12 79 GLY A N 1
ATOM 627 C CA . GLY A 1 79 ? 3.918 -2.562 -1.510 1.00 98.12 79 GLY A CA 1
ATOM 628 C C . GLY A 1 79 ? 3.087 -1.424 -2.098 1.00 98.12 79 GLY A C 1
ATOM 629 O O . GLY A 1 79 ? 1.858 -1.471 -2.057 1.00 98.12 79 GLY A O 1
ATOM 630 N N . ALA A 1 80 ? 3.749 -0.442 -2.715 1.00 98.50 80 ALA A N 1
ATOM 631 C CA . ALA A 1 80 ? 3.079 0.641 -3.418 1.00 98.50 80 ALA A CA 1
ATOM 632 C C . ALA A 1 80 ? 2.253 0.151 -4.619 1.00 98.50 80 ALA A C 1
ATOM 634 O O . ALA A 1 80 ? 1.116 0.591 -4.784 1.00 98.50 80 ALA A O 1
ATOM 635 N N . ALA A 1 81 ? 2.776 -0.781 -5.424 1.00 98.56 81 ALA A N 1
ATOM 636 C CA . ALA A 1 81 ? 2.050 -1.354 -6.558 1.00 98.56 81 ALA A CA 1
ATOM 637 C C . ALA A 1 81 ? 0.741 -2.027 -6.116 1.00 98.56 81 ALA A C 1
ATOM 639 O O . ALA A 1 81 ? -0.314 -1.748 -6.689 1.00 98.56 81 ALA A O 1
ATOM 640 N N . ILE A 1 82 ? 0.787 -2.847 -5.056 1.00 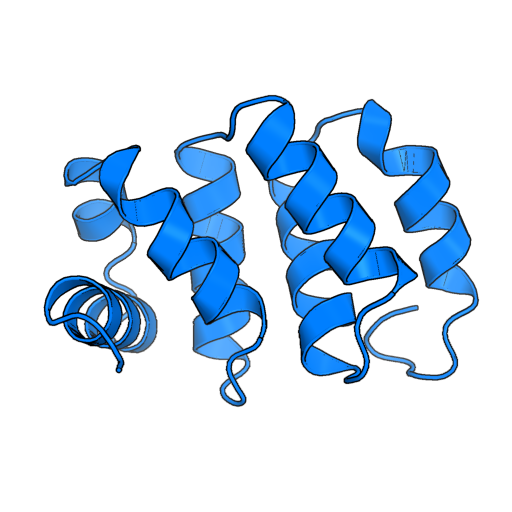98.31 82 ILE A N 1
ATOM 641 C CA . ILE A 1 82 ? -0.416 -3.498 -4.514 1.00 98.31 82 ILE A CA 1
ATOM 642 C C . ILE A 1 82 ? -1.397 -2.454 -3.986 1.00 98.31 82 ILE A C 1
ATOM 644 O O . ILE A 1 82 ? -2.567 -2.484 -4.354 1.00 98.31 82 ILE A O 1
ATOM 648 N N . ALA A 1 83 ? -0.936 -1.500 -3.172 1.00 98.69 83 ALA A N 1
ATOM 649 C CA . ALA A 1 83 ? -1.811 -0.474 -2.603 1.00 98.69 83 ALA A CA 1
ATOM 650 C C . ALA A 1 83 ? -2.524 0.350 -3.686 1.00 98.69 83 ALA A C 1
ATOM 652 O O . ALA A 1 83 ? -3.718 0.615 -3.575 1.00 98.69 83 ALA A O 1
ATOM 653 N N . LEU A 1 84 ? -1.824 0.717 -4.762 1.00 98.69 84 LEU A N 1
ATOM 654 C CA . LEU A 1 84 ? -2.426 1.426 -5.895 1.00 98.69 84 LEU A CA 1
ATOM 655 C C . LEU A 1 84 ? -3.462 0.569 -6.638 1.00 98.69 84 LEU A C 1
ATOM 657 O O . LEU A 1 84 ? -4.480 1.104 -7.082 1.00 98.69 84 LEU A O 1
ATOM 661 N N . GLY A 1 85 ? -3.233 -0.744 -6.742 1.00 98.00 85 GLY A N 1
ATOM 662 C CA . GLY A 1 85 ? -4.208 -1.699 -7.271 1.00 98.00 85 GLY A CA 1
ATOM 663 C C . GLY A 1 85 ? -5.468 -1.798 -6.406 1.00 98.00 85 GLY A C 1
ATOM 664 O O . GLY A 1 85 ? -6.579 -1.723 -6.930 1.00 98.00 85 GLY A O 1
ATOM 665 N N . GLU A 1 86 ? -5.302 -1.880 -5.085 1.00 98.44 86 GLU A N 1
ATOM 666 C CA . GLU A 1 86 ? -6.405 -1.939 -4.114 1.00 98.44 86 GLU A CA 1
ATOM 667 C C . GLU A 1 86 ? -7.229 -0.644 -4.075 1.00 98.44 86 GLU A C 1
ATOM 669 O O . GLU A 1 86 ? -8.454 -0.685 -3.957 1.00 98.44 86 GLU A O 1
ATOM 674 N N . LEU A 1 87 ? -6.581 0.513 -4.252 1.00 98.38 87 LEU A N 1
ATOM 675 C CA . LEU A 1 87 ? -7.249 1.816 -4.338 1.00 98.38 87 LEU A CA 1
ATOM 676 C C . LEU A 1 87 ? -8.099 1.984 -5.604 1.00 98.38 87 LEU A C 1
ATOM 678 O O . LEU A 1 87 ? -8.975 2.848 -5.632 1.00 98.38 87 LEU A O 1
ATOM 682 N N . LYS A 1 88 ? -7.830 1.204 -6.664 1.00 97.38 88 LYS A N 1
ATOM 683 C CA . LYS A 1 88 ? -8.571 1.219 -7.943 1.00 97.38 88 LYS A CA 1
ATOM 684 C C . LYS A 1 88 ? -8.714 2.614 -8.568 1.00 97.38 88 LYS A C 1
ATOM 686 O O . LYS A 1 88 ? -9.642 2.879 -9.333 1.00 97.38 88 LYS A O 1
ATOM 691 N N . ASN A 1 89 ? -7.781 3.515 -8.269 1.00 97.69 89 ASN A N 1
ATOM 692 C CA . ASN A 1 89 ? -7.761 4.861 -8.822 1.00 97.69 89 ASN A CA 1
ATOM 693 C C . ASN A 1 89 ? -7.042 4.851 -10.176 1.00 97.69 89 ASN A C 1
ATOM 695 O O . ASN A 1 89 ? -5.842 4.586 -10.255 1.00 97.69 89 ASN A O 1
ATOM 699 N N . LEU A 1 90 ? -7.765 5.194 -11.245 1.00 98.00 90 LEU A N 1
ATOM 700 C CA . LEU A 1 90 ? -7.248 5.176 -12.618 1.00 98.00 90 LEU A CA 1
ATOM 701 C C . LEU A 1 90 ? -6.028 6.089 -12.824 1.00 98.00 90 LEU A C 1
ATOM 703 O O . LEU A 1 90 ? -5.222 5.824 -13.717 1.00 98.00 90 LEU A O 1
ATOM 707 N N . LYS A 1 91 ? -5.831 7.111 -11.975 1.00 98.06 91 LYS A N 1
ATOM 708 C CA . LYS A 1 91 ? -4.618 7.948 -11.986 1.00 98.06 91 LYS A CA 1
ATOM 709 C C . LYS A 1 91 ? -3.333 7.127 -11.777 1.00 98.06 91 LYS A C 1
ATOM 711 O O . LYS A 1 91 ? -2.265 7.568 -12.191 1.00 98.06 91 LYS A O 1
ATOM 716 N N . ALA A 1 92 ? -3.417 5.931 -11.183 1.00 98.25 92 ALA A N 1
ATOM 717 C CA . ALA A 1 92 ? -2.267 5.057 -10.943 1.00 98.25 92 ALA A CA 1
ATOM 718 C C . ALA A 1 92 ? -1.784 4.319 -12.201 1.00 98.25 92 ALA A C 1
ATOM 720 O O . ALA A 1 92 ? -0.640 3.864 -12.233 1.00 98.25 92 ALA A O 1
ATOM 721 N N . ILE A 1 93 ? -2.623 4.199 -13.239 1.00 98.50 93 ILE A N 1
ATOM 722 C CA . ILE A 1 93 ? -2.351 3.360 -14.418 1.00 98.50 93 ILE A CA 1
ATOM 723 C C . ILE A 1 93 ? -0.989 3.666 -15.062 1.00 98.50 93 ILE A C 1
ATOM 725 O O . ILE A 1 93 ? -0.221 2.725 -15.257 1.00 98.50 93 ILE A O 1
ATOM 729 N N . PRO A 1 94 ? -0.610 4.928 -15.351 1.00 98.50 94 PRO A N 1
ATOM 730 C CA . PRO A 1 94 ? 0.689 5.206 -15.969 1.00 98.50 94 PRO A CA 1
ATOM 731 C C . PRO A 1 94 ? 1.882 4.760 -15.109 1.00 98.50 94 PRO A C 1
ATOM 733 O O . PRO A 1 94 ? 2.890 4.278 -15.633 1.00 98.50 94 PRO A O 1
ATOM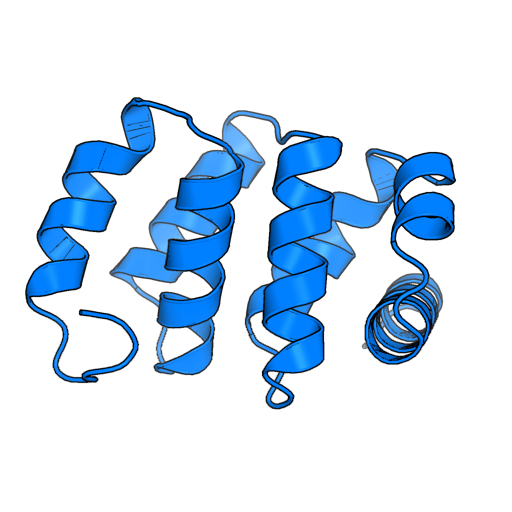 736 N N . ALA A 1 95 ? 1.772 4.900 -13.784 1.00 98.12 95 ALA A N 1
ATOM 737 C CA . ALA A 1 95 ? 2.808 4.467 -12.851 1.00 98.12 95 ALA A CA 1
ATOM 738 C C . ALA A 1 95 ? 2.902 2.934 -12.791 1.00 98.12 95 ALA A C 1
ATOM 740 O O . ALA A 1 95 ? 4.000 2.392 -12.883 1.00 98.12 95 ALA A O 1
ATOM 741 N N . LEU A 1 96 ? 1.762 2.238 -12.737 1.00 98.50 96 LEU A N 1
ATOM 742 C CA . LEU A 1 96 ? 1.699 0.773 -12.754 1.00 98.50 96 LEU A CA 1
ATOM 743 C C . LEU A 1 96 ? 2.239 0.184 -14.067 1.00 98.50 96 LEU A C 1
ATOM 745 O O . LEU A 1 96 ? 3.016 -0.761 -14.032 1.00 98.50 96 LEU A O 1
ATOM 749 N N . ILE A 1 97 ? 1.930 0.783 -15.226 1.00 98.56 97 ILE A N 1
ATOM 750 C CA . ILE A 1 97 ? 2.514 0.373 -16.520 1.00 98.56 97 ILE A CA 1
ATOM 751 C C . ILE A 1 97 ? 4.041 0.520 -16.511 1.00 98.56 97 ILE A C 1
ATOM 753 O O . ILE A 1 97 ? 4.754 -0.302 -17.087 1.00 98.56 97 ILE A O 1
ATOM 757 N N . THR A 1 98 ? 4.556 1.569 -15.868 1.00 97.75 98 THR A N 1
ATOM 758 C CA . THR A 1 98 ? 6.003 1.778 -15.741 1.00 97.75 98 THR A CA 1
ATOM 759 C C . THR A 1 98 ? 6.636 0.697 -14.860 1.00 97.75 98 THR A C 1
ATOM 761 O O . THR A 1 98 ? 7.700 0.187 -15.207 1.00 97.75 98 THR A O 1
ATOM 764 N N . ALA A 1 99 ? 5.959 0.292 -13.781 1.00 98.06 99 ALA A N 1
ATOM 765 C CA . ALA A 1 99 ? 6.415 -0.754 -12.865 1.00 98.06 99 ALA A CA 1
ATOM 766 C C . ALA A 1 99 ? 6.559 -2.139 -13.525 1.00 98.06 99 ALA A C 1
ATOM 768 O O . ALA A 1 99 ? 7.441 -2.897 -13.138 1.00 98.06 99 ALA A O 1
ATOM 769 N N . LEU A 1 100 ? 5.822 -2.428 -14.608 1.00 98.06 100 LEU A N 1
ATOM 770 C CA . LEU A 1 100 ? 5.997 -3.659 -15.407 1.00 98.06 100 LEU A CA 1
ATOM 771 C C . LEU A 1 100 ? 7.418 -3.822 -15.992 1.00 98.06 100 LEU A C 1
ATOM 773 O O . LEU A 1 100 ? 7.778 -4.895 -16.482 1.00 98.06 100 LEU A O 1
ATOM 777 N N . LYS A 1 101 ? 8.229 -2.754 -15.978 1.00 97.50 101 LYS A N 1
ATOM 778 C CA . LYS A 1 101 ? 9.627 -2.730 -16.434 1.00 97.50 101 LYS A CA 1
ATOM 779 C C . LYS A 1 101 ? 10.649 -2.791 -15.290 1.00 97.50 101 LYS A C 1
ATOM 781 O O . LYS A 1 101 ? 11.839 -2.664 -15.561 1.00 97.50 101 LYS A O 1
ATOM 786 N N . ASP A 1 102 ? 10.214 -2.941 -14.038 1.00 98.19 102 ASP A N 1
ATOM 787 C CA . ASP A 1 102 ? 11.103 -3.022 -12.874 1.00 98.19 102 ASP A CA 1
ATOM 788 C C . ASP A 1 102 ? 12.116 -4.174 -12.989 1.00 98.19 102 ASP A C 1
ATOM 790 O O . ASP A 1 102 ? 11.862 -5.191 -13.624 1.00 98.19 102 ASP A O 1
ATOM 794 N N . ASN A 1 103 ? 13.277 -4.069 -12.347 1.00 96.19 103 ASN A N 1
ATOM 795 C CA . ASN A 1 103 ? 14.250 -5.167 -12.356 1.00 96.19 103 ASN A CA 1
ATOM 796 C C . ASN A 1 103 ? 13.829 -6.338 -11.451 1.00 96.19 103 ASN A C 1
ATOM 798 O O . ASN A 1 103 ? 14.293 -7.465 -11.632 1.00 96.19 103 ASN A O 1
ATOM 802 N N . ASN A 1 104 ? 12.958 -6.091 -10.471 1.00 97.25 104 ASN A N 1
ATOM 803 C CA . ASN A 1 104 ? 12.442 -7.113 -9.578 1.00 97.25 104 ASN A CA 1
ATOM 804 C C . ASN A 1 104 ? 11.150 -7.730 -10.142 1.00 97.25 104 ASN A C 1
ATOM 806 O O . ASN A 1 104 ? 10.176 -7.037 -10.423 1.00 97.25 104 ASN A O 1
ATOM 810 N N . LYS A 1 105 ? 11.135 -9.060 -10.272 1.00 96.56 105 LYS A N 1
ATOM 811 C CA . LYS A 1 105 ? 10.008 -9.831 -10.823 1.00 96.56 105 LYS A CA 1
ATOM 812 C C . LYS A 1 105 ? 8.709 -9.747 -10.019 1.00 96.56 105 LYS A C 1
ATOM 814 O O . LYS A 1 105 ? 7.677 -10.065 -10.582 1.00 96.56 105 LYS A O 1
ATOM 819 N N . ASP A 1 106 ? 8.780 -9.413 -8.733 1.00 94.69 106 ASP A N 1
ATOM 820 C CA . ASP A 1 106 ? 7.600 -9.302 -7.879 1.00 94.69 106 ASP A CA 1
ATOM 821 C C . ASP A 1 106 ? 6.946 -7.923 -8.059 1.00 94.69 106 ASP A C 1
ATOM 823 O O . ASP A 1 106 ? 5.750 -7.781 -7.832 1.00 94.69 106 ASP A O 1
ATOM 827 N N . VAL A 1 107 ? 7.723 -6.914 -8.479 1.00 96.62 107 VAL A N 1
ATOM 828 C CA . VAL A 1 107 ? 7.235 -5.561 -8.797 1.00 96.62 107 VAL A CA 1
ATOM 829 C C . VAL A 1 107 ? 6.665 -5.480 -10.220 1.00 96.62 107 VAL A C 1
ATOM 831 O O . VAL A 1 107 ? 5.717 -4.725 -10.437 1.00 96.62 107 VAL A O 1
ATOM 834 N N . ARG A 1 108 ? 7.245 -6.225 -11.174 1.00 93.75 108 ARG A N 1
ATOM 835 C CA . ARG A 1 108 ? 6.759 -6.305 -12.563 1.00 93.75 108 ARG A CA 1
ATOM 836 C C . ARG A 1 108 ? 5.471 -7.103 -12.700 1.00 93.75 108 ARG A C 1
ATOM 838 O O . ARG A 1 108 ? 4.671 -6.704 -13.569 1.00 93.75 108 ARG A O 1
#